Protein AF-A0A0G4KMQ2-F1 (afdb_monomer_lite)

Secondary structure (DSSP, 8-state):
-HHHHHTT-SS---GGG--TTS--TT-TTSTT-TT-TTS--SEEEESSHHHHHHHHHHHHHHT-TT--EEEEEEE---SSHHHHHHHHHHHHHHHHHHHHHHHHHHHHH-HHHHTT--TTTTHHHHTTHHHHHHHHHHH-TTS-EEEEEEE-

Sequence (152 aa):
MVDRNRNVKWGPERWQDWQVGMPRLDKPDDRGSQGVEGGIVDIVITCEERCWDAVIDDLMARGAPMNRPVHVINVDIKDNHEEASVGGRAILDLANTLNAAATEARQAAGAANFDSGSAGARASFDEQVPDILAAWQDRWPHLPALWTLAWF

Organism: Verticillium longisporum (NCBI:txid100787)

InterPro domains:
  IPR006811 RNA polymerase II subunit A [PF04722] (1-152)
  IPR006811 RNA polymerase II subunit A [PTHR20383] (1-149)

Radius of gyration: 15.89 Å; chains: 1; bounding box: 35×31×41 Å

Foldseek 3Di:
DVVVVVQQDPDDDDPLPQDQQCQPPPTCNHHPSPPRRRSHDAEAEAAAVVVLVVNQVSLVVVVQPLQAKHKYKYWHFDPDDVSCVVVVVLVVVLVVLLVVLQVVQCVVLPVCQLVVSDPCSCVSSVVCSVVSVVVSCVVVVVTDMDMDMTHD

pLDDT: mean 92.72, std 6.04, range [67.56, 98.69]

Structure (mmCIF, N/CA/C/O backbone):
data_AF-A0A0G4KMQ2-F1
#
_entry.id   AF-A0A0G4KMQ2-F1
#
loop_
_atom_site.group_PDB
_atom_site.id
_atom_site.type_symbol
_atom_site.label_atom_id
_atom_site.label_alt_id
_atom_site.label_comp_id
_atom_site.label_asym_id
_atom_site.label_entity_id
_atom_site.label_seq_id
_atom_site.pdbx_PDB_ins_code
_atom_site.Cartn_x
_atom_site.Cartn_y
_atom_site.Cartn_z
_atom_site.occupancy
_atom_site.B_iso_or_equiv
_atom_site.auth_seq_id
_atom_site.auth_comp_id
_atom_site.auth_asym_id
_atom_site.auth_atom_id
_atom_site.pdbx_PDB_model_num
ATOM 1 N N . MET A 1 1 ? 10.213 9.998 -18.844 1.00 85.88 1 MET A N 1
ATOM 2 C CA . MET A 1 1 ? 10.162 9.414 -17.481 1.00 85.88 1 MET A CA 1
ATOM 3 C C . MET A 1 1 ? 10.724 10.369 -16.423 1.00 85.88 1 MET A C 1
ATOM 5 O O . MET A 1 1 ? 9.974 10.753 -15.538 1.00 85.88 1 MET A O 1
ATOM 9 N N . VAL A 1 2 ? 11.990 10.799 -16.523 1.00 90.19 2 VAL A N 1
ATOM 10 C CA . VAL A 1 2 ? 12.648 11.664 -15.514 1.00 90.19 2 VAL A CA 1
ATOM 11 C C . VAL A 1 2 ? 11.930 13.006 -15.304 1.00 90.19 2 VAL A C 1
ATOM 13 O O . VAL A 1 2 ? 11.669 13.382 -14.166 1.00 90.19 2 VAL A O 1
ATOM 16 N N . ASP A 1 3 ? 11.523 13.678 -16.386 1.00 94.31 3 ASP A N 1
ATOM 17 C CA . ASP A 1 3 ? 10.794 14.956 -16.311 1.00 94.31 3 ASP A CA 1
ATOM 18 C C . ASP A 1 3 ? 9.432 14.842 -15.598 1.00 94.31 3 ASP A C 1
ATOM 20 O O . ASP A 1 3 ? 9.027 15.721 -14.846 1.00 94.31 3 ASP A O 1
ATOM 24 N N . ARG A 1 4 ? 8.749 13.702 -15.751 1.00 93.12 4 ARG A N 1
ATOM 25 C CA . ARG A 1 4 ? 7.535 13.408 -14.981 1.00 93.12 4 ARG A CA 1
ATOM 26 C C . ARG A 1 4 ? 7.870 13.256 -13.495 1.00 93.12 4 ARG A C 1
ATOM 28 O O . ARG A 1 4 ? 7.177 13.828 -12.665 1.00 93.12 4 ARG A O 1
ATOM 35 N N . ASN A 1 5 ? 8.913 12.490 -13.162 1.00 93.31 5 ASN A N 1
ATOM 36 C CA . ASN A 1 5 ? 9.262 12.168 -11.774 1.00 93.31 5 ASN A CA 1
ATOM 37 C C . ASN A 1 5 ? 9.647 13.412 -10.961 1.00 93.31 5 ASN A C 1
ATOM 39 O O . ASN A 1 5 ? 9.216 13.523 -9.817 1.00 93.31 5 ASN A O 1
ATOM 43 N N . ARG A 1 6 ? 10.374 14.371 -11.556 1.00 92.25 6 ARG A N 1
ATOM 44 C CA . ARG A 1 6 ? 10.733 15.630 -10.871 1.00 92.25 6 ARG A CA 1
ATOM 45 C C . ARG A 1 6 ? 9.524 16.487 -10.472 1.00 92.25 6 ARG A C 1
ATOM 47 O O . ARG A 1 6 ? 9.646 17.321 -9.590 1.00 92.25 6 ARG A O 1
ATOM 54 N N . ASN A 1 7 ? 8.371 16.285 -11.116 1.00 93.06 7 ASN A N 1
ATOM 55 C CA . ASN A 1 7 ? 7.119 16.973 -10.781 1.00 93.06 7 ASN A CA 1
ATOM 56 C C . ASN A 1 7 ? 6.282 16.198 -9.739 1.00 93.06 7 ASN A C 1
ATOM 58 O O . ASN A 1 7 ? 5.171 16.614 -9.406 1.00 93.06 7 ASN A O 1
ATOM 62 N N . VAL A 1 8 ? 6.769 15.037 -9.284 1.00 92.44 8 VAL A N 1
ATOM 63 C CA . VAL A 1 8 ? 6.127 14.192 -8.266 1.00 92.44 8 VAL A CA 1
ATOM 64 C C . VAL A 1 8 ? 6.841 14.338 -6.931 1.00 92.44 8 VAL A C 1
ATOM 66 O O . VAL A 1 8 ? 6.170 14.549 -5.927 1.00 92.44 8 VAL A O 1
ATOM 69 N N . LYS A 1 9 ? 8.172 14.211 -6.918 1.00 92.06 9 LYS A N 1
ATOM 70 C CA . LYS A 1 9 ? 8.980 14.337 -5.704 1.00 92.06 9 LYS A CA 1
ATOM 71 C C . LYS A 1 9 ? 10.416 14.765 -5.993 1.00 92.06 9 LYS A C 1
ATOM 73 O O . LYS A 1 9 ? 10.883 14.605 -7.123 1.00 92.06 9 LYS A O 1
ATOM 78 N N . TRP A 1 10 ? 11.119 15.244 -4.966 1.00 90.25 10 TRP A N 1
ATOM 79 C CA . TRP A 1 10 ? 12.512 15.699 -5.056 1.00 90.25 10 TRP A CA 1
ATOM 80 C C . TRP A 1 10 ? 13.466 14.655 -5.659 1.00 90.25 10 TRP A C 1
ATOM 82 O O . TRP A 1 10 ? 14.296 14.984 -6.508 1.00 90.25 10 TRP A O 1
ATOM 92 N N . GLY A 1 11 ? 13.352 13.390 -5.248 1.00 91.62 11 GLY A N 1
ATOM 93 C CA . GLY A 1 11 ? 14.236 12.329 -5.722 1.00 91.62 11 GLY A CA 1
ATOM 94 C C . GLY A 1 11 ? 13.762 10.924 -5.352 1.00 91.62 11 GLY A C 1
ATOM 95 O O . GLY A 1 11 ? 12.809 10.771 -4.587 1.00 91.62 11 GLY A O 1
ATOM 96 N N . PRO A 1 12 ? 14.384 9.877 -5.923 1.00 92.31 12 PRO A N 1
ATOM 97 C CA . PRO A 1 12 ? 14.143 8.506 -5.496 1.00 92.31 12 PRO A CA 1
ATOM 98 C C . PRO A 1 12 ? 14.584 8.319 -4.040 1.00 92.31 12 PRO A C 1
ATOM 100 O O . PRO A 1 12 ? 15.554 8.923 -3.592 1.00 92.31 12 PRO A O 1
ATOM 103 N N . GLU A 1 13 ? 13.875 7.457 -3.321 1.00 91.06 13 GLU A N 1
ATOM 104 C CA . GLU A 1 13 ? 14.157 7.119 -1.926 1.00 91.06 13 GLU A CA 1
ATOM 105 C C . GLU A 1 13 ? 14.184 5.607 -1.820 1.00 91.06 13 GLU A C 1
ATOM 107 O O . GLU A 1 13 ? 13.433 4.916 -2.516 1.00 91.06 13 GLU A O 1
ATOM 112 N N . ARG A 1 14 ? 15.061 5.104 -0.962 1.00 94.19 14 ARG A N 1
ATOM 113 C CA . ARG A 1 14 ? 15.230 3.680 -0.743 1.00 94.19 14 ARG A CA 1
ATOM 114 C C . ARG A 1 14 ? 14.432 3.258 0.484 1.00 94.19 14 ARG A C 1
ATOM 116 O O . ARG A 1 14 ? 14.549 3.878 1.534 1.00 94.19 14 ARG A O 1
ATOM 123 N N . TRP A 1 15 ? 13.673 2.173 0.351 1.00 94.00 15 TRP A N 1
ATOM 124 C CA . TRP A 1 15 ? 12.869 1.600 1.434 1.00 94.00 15 TRP A CA 1
ATOM 125 C C . TRP A 1 15 ? 13.683 1.351 2.713 1.00 94.00 15 TRP A C 1
ATOM 127 O O . TRP A 1 15 ? 13.299 1.798 3.789 1.00 94.00 15 TRP A O 1
ATOM 137 N N . GLN A 1 16 ? 14.846 0.706 2.588 1.00 94.31 16 GLN A N 1
ATOM 138 C CA . GLN A 1 16 ? 15.679 0.333 3.737 1.00 94.31 16 GLN A CA 1
ATOM 139 C C . GLN A 1 16 ? 16.221 1.542 4.517 1.00 94.31 16 GLN A C 1
ATOM 141 O O . GLN A 1 16 ? 16.525 1.421 5.699 1.00 94.31 16 GLN A O 1
ATOM 146 N N . ASP A 1 17 ? 16.312 2.711 3.880 1.00 92.88 17 ASP A N 1
ATOM 147 C CA . ASP A 1 17 ? 16.830 3.923 4.519 1.00 92.88 17 ASP A CA 1
ATOM 148 C C . ASP A 1 17 ? 15.725 4.675 5.289 1.00 92.88 17 ASP A C 1
ATOM 150 O O . ASP A 1 17 ? 16.020 5.542 6.116 1.00 92.88 17 ASP A O 1
ATOM 154 N N . TRP A 1 18 ? 14.448 4.341 5.058 1.00 90.12 18 TRP A N 1
ATOM 155 C CA . TRP A 1 18 ? 13.338 4.913 5.812 1.00 90.12 18 TRP A CA 1
ATOM 156 C C . TRP A 1 18 ? 13.301 4.346 7.232 1.00 90.12 18 TRP A C 1
ATOM 158 O O . TRP A 1 18 ? 13.278 3.132 7.452 1.00 90.12 18 TRP A O 1
ATOM 168 N N . GLN A 1 19 ? 13.270 5.241 8.216 1.00 89.19 19 GLN A N 1
ATOM 169 C CA . GLN A 1 19 ? 13.070 4.887 9.614 1.00 89.19 19 GLN A CA 1
ATOM 170 C C . GLN A 1 19 ? 11.575 4.891 9.918 1.00 89.19 19 GLN A C 1
ATOM 172 O O . GLN A 1 19 ? 10.944 5.944 9.983 1.00 89.19 19 GLN A O 1
ATOM 177 N N . VAL A 1 20 ? 11.014 3.702 10.110 1.00 89.00 20 VAL A N 1
ATOM 178 C CA . VAL A 1 20 ? 9.627 3.526 10.544 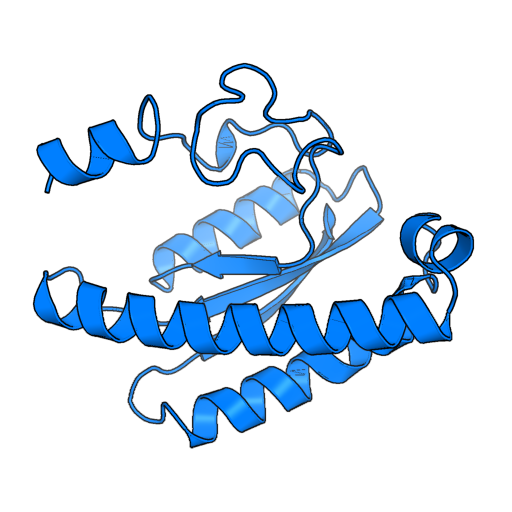1.00 89.00 20 VAL A CA 1
ATOM 179 C C . VAL A 1 20 ? 9.403 4.300 11.848 1.00 89.00 20 VAL A C 1
ATOM 181 O O . VAL A 1 20 ? 10.232 4.258 12.757 1.00 89.00 20 VAL A O 1
ATOM 184 N N . GLY A 1 21 ? 8.306 5.047 11.918 1.00 87.19 21 GLY A N 1
ATOM 185 C CA . GLY A 1 21 ? 7.991 5.987 12.994 1.00 87.19 21 GLY A CA 1
ATOM 186 C C . GLY A 1 21 ? 8.512 7.398 12.803 1.00 87.19 21 GLY A C 1
ATOM 187 O O . GLY A 1 21 ? 8.038 8.311 13.475 1.00 87.19 21 GLY A O 1
ATOM 188 N N . MET A 1 22 ? 9.475 7.596 11.903 1.00 87.81 22 MET A N 1
ATOM 189 C CA . MET A 1 22 ? 9.972 8.926 11.585 1.00 87.81 22 MET A CA 1
ATOM 190 C C . MET A 1 22 ? 9.191 9.484 10.400 1.00 87.81 22 MET A C 1
ATOM 192 O O . MET A 1 22 ? 9.146 8.865 9.327 1.00 87.81 22 MET A O 1
ATOM 196 N N . PRO A 1 23 ? 8.543 10.644 10.577 1.00 83.94 23 PRO A N 1
ATOM 197 C CA . PRO A 1 23 ? 7.729 11.200 9.526 1.00 83.94 23 PRO A CA 1
ATOM 198 C C . PRO A 1 23 ? 8.573 11.756 8.392 1.00 83.94 23 PRO A C 1
ATOM 200 O O . PRO A 1 23 ? 9.692 12.239 8.568 1.00 83.94 23 PRO A O 1
ATOM 203 N N . ARG A 1 24 ? 8.002 11.692 7.195 1.00 75.50 24 ARG A N 1
ATOM 204 C CA . ARG A 1 24 ? 8.678 12.040 5.946 1.00 75.50 24 ARG A CA 1
ATOM 205 C C . ARG A 1 24 ? 8.569 13.552 5.676 1.00 75.50 24 ARG A C 1
ATOM 207 O O . ARG A 1 24 ? 8.042 13.971 4.652 1.00 75.50 24 ARG A O 1
ATOM 214 N N . LEU A 1 25 ? 8.998 14.373 6.646 1.00 67.56 25 LEU A N 1
ATOM 215 C CA . LEU A 1 25 ? 8.707 15.822 6.713 1.00 67.56 25 LEU A CA 1
ATOM 216 C C . LEU A 1 25 ? 9.684 16.723 5.947 1.00 67.56 25 LEU A C 1
ATOM 218 O O . LEU A 1 25 ? 9.421 17.914 5.798 1.00 67.56 25 LEU A O 1
ATOM 222 N N . ASP A 1 26 ? 10.791 16.188 5.433 1.00 74.25 26 ASP A N 1
ATOM 223 C CA . ASP A 1 26 ? 11.848 17.012 4.825 1.00 74.25 26 ASP A CA 1
ATOM 224 C C . ASP A 1 26 ? 11.443 17.659 3.486 1.00 74.25 26 ASP A C 1
ATOM 226 O O . ASP A 1 26 ? 12.140 18.552 2.987 1.00 74.25 26 ASP A O 1
ATOM 230 N N . LYS A 1 27 ? 10.333 17.204 2.884 1.00 83.06 27 LYS A N 1
ATOM 231 C CA . LYS A 1 27 ? 9.812 17.641 1.577 1.00 83.06 27 LYS A CA 1
ATOM 232 C C . LYS A 1 27 ? 8.273 17.703 1.581 1.00 83.06 27 LYS A C 1
ATOM 234 O O . LYS A 1 27 ? 7.627 16.845 0.985 1.00 83.06 27 LYS A O 1
ATOM 239 N N . PRO A 1 28 ? 7.658 18.710 2.230 1.00 81.56 28 PRO A N 1
ATOM 240 C CA . PRO A 1 28 ? 6.199 18.789 2.346 1.00 81.56 28 PRO A CA 1
ATOM 241 C C . PRO A 1 28 ? 5.481 18.913 0.991 1.00 81.56 28 PRO A C 1
ATOM 243 O O . PRO A 1 28 ? 4.341 18.471 0.872 1.00 81.56 28 PRO A O 1
ATOM 246 N N . ASP A 1 29 ? 6.158 19.446 -0.033 1.00 87.44 29 ASP A N 1
ATOM 247 C CA . ASP A 1 29 ? 5.616 19.614 -1.389 1.00 87.44 29 ASP A CA 1
ATOM 248 C C . ASP A 1 29 ? 5.625 18.321 -2.233 1.00 87.44 29 ASP A C 1
ATOM 250 O O . ASP A 1 29 ? 5.046 18.293 -3.324 1.00 87.44 29 ASP A O 1
ATOM 254 N N . ASP A 1 30 ? 6.273 17.246 -1.765 1.00 89.38 30 ASP A N 1
ATOM 255 C CA . ASP A 1 30 ? 6.299 15.972 -2.484 1.00 89.38 30 ASP A CA 1
ATOM 256 C C . ASP A 1 30 ? 4.906 15.324 -2.486 1.00 89.38 30 ASP A C 1
ATOM 258 O O . ASP A 1 30 ? 4.219 15.229 -1.465 1.00 89.38 30 ASP A O 1
ATOM 262 N N . ARG A 1 31 ? 4.487 14.790 -3.640 1.00 85.50 31 ARG A N 1
ATOM 263 C CA . ARG A 1 31 ? 3.238 14.028 -3.736 1.00 85.50 31 ARG A CA 1
ATOM 264 C C . ARG A 1 31 ? 3.367 12.755 -2.895 1.00 85.50 31 ARG A C 1
ATOM 266 O O . ARG A 1 31 ? 4.183 11.886 -3.202 1.00 85.50 31 ARG A O 1
ATOM 273 N N . GLY A 1 32 ? 2.544 12.658 -1.852 1.00 81.69 32 GLY A N 1
ATOM 274 C CA . GLY A 1 32 ? 2.568 11.568 -0.872 1.00 81.69 32 GLY A CA 1
ATOM 275 C C . GLY A 1 32 ? 3.171 11.941 0.488 1.00 81.69 32 GLY A C 1
ATOM 27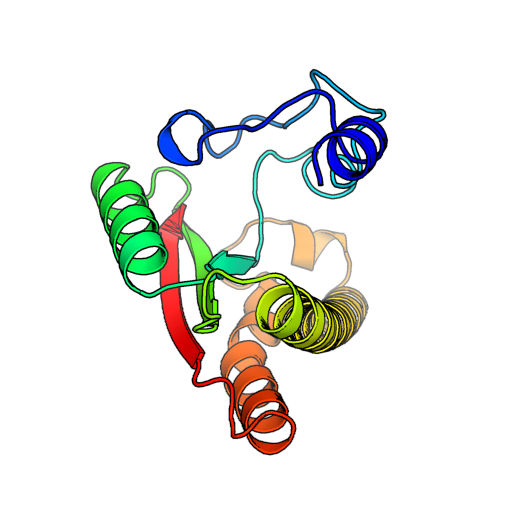6 O O . GLY A 1 32 ? 3.481 11.036 1.254 1.00 81.69 32 GLY A O 1
ATOM 277 N N . SER A 1 33 ? 3.366 13.235 0.777 1.00 83.94 33 SER A N 1
ATOM 278 C CA . SER A 1 33 ? 3.697 13.742 2.120 1.00 83.94 33 SER A CA 1
ATOM 279 C C . SER A 1 33 ? 2.501 13.711 3.084 1.00 83.94 33 SER A C 1
ATOM 281 O O . SER A 1 33 ? 2.670 13.476 4.278 1.00 83.94 33 SER A O 1
ATOM 283 N N . GLN A 1 34 ? 1.288 13.915 2.564 1.00 85.44 34 GLN A N 1
ATOM 284 C CA . GLN A 1 34 ? 0.057 13.866 3.348 1.00 85.44 34 GLN A CA 1
ATOM 285 C C . GLN A 1 34 ? -0.261 12.429 3.782 1.00 85.44 34 GLN A C 1
ATOM 287 O O . GLN A 1 34 ? -0.256 11.516 2.955 1.00 85.44 34 GLN A O 1
ATOM 292 N N . GLY A 1 35 ? -0.593 12.243 5.059 1.00 82.62 35 GLY A N 1
ATOM 293 C CA . GLY A 1 35 ? -0.947 10.947 5.646 1.00 82.62 35 GLY A CA 1
ATOM 294 C C . GLY A 1 35 ? 0.244 10.130 6.159 1.00 82.62 35 GLY A C 1
ATOM 295 O O . GLY A 1 35 ? 0.036 9.058 6.720 1.00 82.62 35 GLY A O 1
ATOM 296 N N . VAL A 1 36 ? 1.481 10.617 5.995 1.00 85.81 36 VAL A N 1
ATOM 297 C CA . VAL A 1 36 ? 2.711 9.977 6.510 1.00 85.81 36 VAL A CA 1
ATOM 298 C C . VAL A 1 36 ? 3.405 10.808 7.596 1.00 85.81 36 VAL A C 1
ATOM 300 O O . VAL A 1 36 ? 4.569 10.576 7.935 1.00 85.81 36 VAL A O 1
ATOM 303 N N . GLU A 1 37 ? 2.692 11.766 8.190 1.00 86.44 37 GLU A N 1
ATOM 304 C CA . GLU A 1 37 ? 3.171 12.642 9.267 1.00 86.44 37 GLU A CA 1
ATOM 305 C C . GLU A 1 37 ? 3.398 11.894 10.588 1.00 86.44 37 GLU A C 1
ATOM 307 O O . GLU A 1 37 ? 4.047 12.422 11.488 1.00 86.44 37 GLU A O 1
ATOM 312 N N . GLY A 1 38 ? 2.880 10.668 10.707 1.00 84.38 38 GLY A N 1
ATOM 313 C CA . GLY A 1 38 ? 3.172 9.748 11.810 1.00 84.38 38 GLY A CA 1
ATOM 314 C C . GLY A 1 38 ? 4.352 8.808 11.544 1.00 84.38 38 GLY A C 1
ATOM 315 O O . GLY A 1 38 ? 4.675 7.994 12.403 1.00 84.38 38 GLY A O 1
ATOM 316 N N . GLY A 1 39 ? 4.967 8.864 10.355 1.00 87.69 39 GLY A N 1
ATOM 317 C CA . GLY A 1 39 ? 6.058 7.959 9.981 1.00 87.69 39 GLY A CA 1
ATOM 318 C C . GLY A 1 39 ? 5.641 6.492 9.879 1.00 87.69 39 GLY A C 1
ATOM 319 O O . GLY A 1 39 ? 6.483 5.605 9.947 1.00 87.69 39 GLY A O 1
ATOM 320 N N . ILE A 1 40 ? 4.351 6.224 9.721 1.00 88.75 40 ILE A N 1
ATOM 321 C CA . ILE A 1 40 ? 3.780 4.885 9.597 1.00 88.75 40 ILE A CA 1
ATOM 322 C C . ILE A 1 40 ? 2.824 4.861 8.411 1.00 88.75 40 ILE A C 1
ATOM 324 O O . ILE A 1 40 ? 2.259 5.888 8.039 1.00 88.75 40 ILE A O 1
ATOM 328 N N . VAL A 1 41 ? 2.652 3.682 7.824 1.00 92.38 41 VAL A N 1
ATOM 329 C CA . VAL A 1 41 ? 1.670 3.429 6.766 1.00 92.38 41 VAL A CA 1
ATOM 330 C C . VAL A 1 41 ? 0.835 2.212 7.129 1.00 92.38 41 VAL A C 1
ATOM 332 O O . VAL A 1 41 ? 1.205 1.420 7.992 1.00 92.38 41 VAL A O 1
ATOM 335 N N . ASP A 1 42 ? -0.298 2.057 6.464 1.00 92.88 42 ASP A N 1
ATOM 336 C CA . ASP A 1 42 ? -1.192 0.926 6.704 1.00 92.88 42 ASP A CA 1
ATOM 337 C C . ASP A 1 42 ? -0.992 -0.188 5.672 1.00 92.88 42 ASP A C 1
ATOM 339 O O . ASP A 1 42 ? -1.176 -1.365 5.985 1.00 92.88 42 ASP A O 1
ATOM 343 N N . ILE A 1 43 ? -0.573 0.195 4.463 1.00 96.56 43 ILE A N 1
ATOM 344 C CA . ILE A 1 43 ? -0.402 -0.670 3.299 1.00 96.56 43 ILE A CA 1
ATOM 345 C C . ILE A 1 43 ? 0.937 -0.342 2.627 1.00 96.56 43 ILE A C 1
ATOM 347 O O . ILE A 1 43 ? 1.255 0.827 2.399 1.00 96.56 43 ILE A O 1
ATOM 351 N N . VAL A 1 44 ? 1.692 -1.372 2.255 1.00 97.62 44 VAL A N 1
ATOM 352 C CA . VAL A 1 44 ? 2.869 -1.297 1.382 1.00 97.62 44 VAL A CA 1
ATOM 353 C C . VAL A 1 44 ? 2.554 -2.068 0.109 1.00 97.62 44 VAL A C 1
ATOM 355 O O . VAL A 1 44 ? 2.130 -3.219 0.177 1.00 97.62 44 VAL A O 1
ATOM 358 N N . ILE A 1 45 ? 2.757 -1.438 -1.048 1.00 98.38 45 ILE A N 1
ATOM 359 C CA . ILE A 1 45 ? 2.538 -2.072 -2.351 1.00 98.38 45 ILE A CA 1
ATOM 360 C C . ILE A 1 45 ? 3.874 -2.202 -3.080 1.00 98.38 45 ILE A C 1
ATOM 362 O O . ILE A 1 45 ? 4.569 -1.204 -3.281 1.00 98.38 45 ILE A O 1
ATOM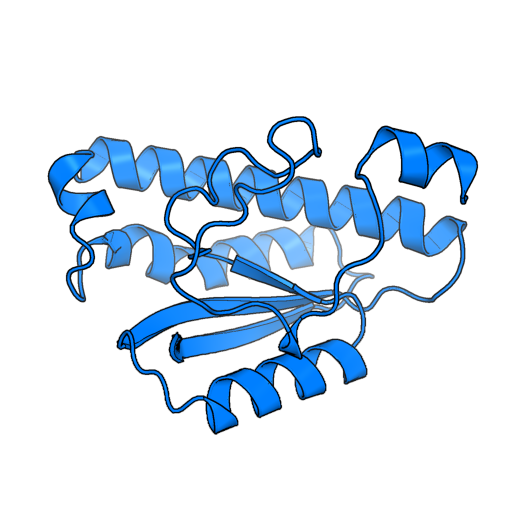 366 N N . THR A 1 46 ? 4.221 -3.420 -3.487 1.00 98.50 46 THR A N 1
ATOM 367 C CA . THR A 1 46 ? 5.395 -3.729 -4.313 1.00 98.50 46 THR A CA 1
ATOM 368 C C . THR A 1 46 ? 4.970 -4.096 -5.732 1.00 98.50 46 THR A C 1
ATOM 370 O O . THR A 1 46 ? 3.845 -4.541 -5.951 1.00 98.50 46 THR A O 1
ATOM 373 N N . CYS A 1 47 ? 5.858 -3.878 -6.705 1.00 97.44 47 CYS A N 1
ATOM 374 C CA . CYS A 1 47 ? 5.549 -4.060 -8.130 1.00 97.44 47 CYS A CA 1
ATOM 375 C C . CYS A 1 47 ? 6.192 -5.310 -8.761 1.00 97.44 47 CYS A C 1
ATOM 377 O O . CYS A 1 47 ? 6.045 -5.526 -9.957 1.00 97.44 47 CYS A O 1
ATOM 379 N N . GLU A 1 48 ? 6.952 -6.086 -7.988 1.00 96.31 48 GLU A N 1
ATOM 380 C CA . GLU A 1 48 ? 7.572 -7.350 -8.398 1.00 96.31 48 GLU A CA 1
ATOM 381 C C . GLU A 1 48 ? 7.941 -8.163 -7.146 1.00 96.31 48 GLU A C 1
ATOM 383 O O . GLU A 1 48 ? 8.238 -7.596 -6.087 1.00 96.31 48 GLU A O 1
ATOM 388 N N . GLU A 1 49 ? 7.982 -9.489 -7.273 1.00 96.75 49 GLU A N 1
ATOM 389 C CA . GLU A 1 49 ? 8.220 -10.407 -6.147 1.00 96.75 49 GLU A CA 1
ATOM 390 C C . GLU A 1 49 ? 9.577 -10.173 -5.466 1.00 96.75 49 GLU A C 1
ATOM 392 O O . GLU A 1 49 ? 9.675 -10.179 -4.245 1.00 96.75 49 GLU A O 1
ATOM 397 N N . ARG A 1 50 ? 10.615 -9.803 -6.224 1.00 97.06 50 ARG A N 1
ATOM 398 C CA . ARG A 1 50 ? 11.922 -9.461 -5.644 1.00 97.06 50 ARG A CA 1
ATOM 399 C C . ARG A 1 50 ? 11.866 -8.233 -4.725 1.00 97.06 50 ARG A C 1
ATOM 401 O O . ARG A 1 50 ? 12.593 -8.165 -3.733 1.00 97.06 50 ARG A O 1
ATOM 408 N N . CYS A 1 51 ? 11.054 -7.232 -5.069 1.00 97.56 51 CYS A N 1
ATOM 409 C CA . CYS A 1 51 ? 10.833 -6.074 -4.205 1.00 97.56 51 CYS A CA 1
ATOM 410 C C . CYS A 1 51 ? 10.023 -6.469 -2.966 1.00 97.56 51 CYS A C 1
ATOM 412 O O . CYS A 1 51 ? 10.303 -5.958 -1.884 1.00 97.56 51 CYS A O 1
ATOM 414 N N . TRP A 1 52 ? 9.054 -7.375 -3.125 1.00 98.31 52 TRP A N 1
ATOM 415 C CA . TRP A 1 52 ? 8.287 -7.948 -2.021 1.00 98.31 52 TRP A CA 1
ATOM 416 C C . TRP A 1 52 ? 9.201 -8.662 -1.021 1.00 98.31 52 TRP A C 1
ATOM 418 O O . TRP A 1 52 ? 9.228 -8.259 0.140 1.00 98.31 52 TRP A O 1
ATOM 428 N N . ASP A 1 53 ? 10.039 -9.596 -1.478 1.00 98.19 53 ASP A N 1
ATOM 429 C CA . ASP A 1 53 ? 11.024 -10.295 -0.641 1.00 98.19 53 ASP A CA 1
ATOM 430 C C . ASP A 1 53 ? 11.910 -9.302 0.124 1.00 98.19 53 ASP A C 1
ATOM 432 O O . ASP A 1 53 ? 12.044 -9.376 1.342 1.00 98.19 53 ASP A O 1
ATOM 436 N N . ALA A 1 54 ? 12.452 -8.297 -0.575 1.00 98.25 54 ALA A N 1
ATOM 437 C CA . ALA A 1 54 ? 13.325 -7.295 0.033 1.00 98.25 54 ALA A CA 1
ATOM 438 C C . ALA A 1 54 ? 12.625 -6.422 1.091 1.00 98.25 54 ALA A C 1
ATOM 440 O O . ALA A 1 54 ? 13.289 -5.931 2.005 1.00 98.25 54 ALA A O 1
ATOM 441 N N . VAL A 1 55 ? 11.316 -6.188 0.957 1.00 98.25 55 VAL A N 1
ATOM 442 C CA . VAL A 1 55 ? 10.509 -5.486 1.966 1.00 98.25 55 VAL A CA 1
ATOM 443 C C . VAL A 1 55 ? 10.254 -6.395 3.163 1.00 98.25 55 VAL A C 1
ATOM 445 O O . VAL A 1 55 ? 10.431 -5.955 4.297 1.00 98.25 55 VAL A O 1
ATOM 448 N N . ILE A 1 56 ? 9.865 -7.651 2.931 1.00 98.00 56 ILE A N 1
ATOM 449 C CA . ILE A 1 56 ? 9.575 -8.611 4.001 1.00 98.00 56 ILE A CA 1
ATOM 450 C C . ILE A 1 56 ? 10.826 -8.908 4.828 1.00 98.00 56 ILE A C 1
ATOM 452 O O . ILE A 1 56 ? 10.774 -8.802 6.053 1.00 98.00 56 ILE A O 1
ATOM 456 N N . ASP A 1 57 ? 11.957 -9.186 4.180 1.00 97.94 57 ASP A N 1
ATOM 457 C CA . ASP A 1 57 ? 13.234 -9.435 4.851 1.00 97.94 57 ASP A CA 1
ATOM 458 C C . ASP A 1 57 ? 13.660 -8.244 5.717 1.00 97.94 57 ASP A C 1
ATOM 460 O O . ASP A 1 57 ? 14.098 -8.415 6.856 1.00 97.94 57 ASP A O 1
ATOM 464 N N . ASP A 1 58 ? 13.504 -7.023 5.201 1.00 97.81 58 ASP A N 1
ATOM 465 C CA . ASP A 1 58 ? 13.838 -5.799 5.926 1.00 97.81 58 ASP A CA 1
ATOM 466 C C . ASP A 1 58 ? 12.912 -5.579 7.135 1.00 97.81 58 ASP A C 1
ATOM 468 O O . ASP A 1 58 ? 13.390 -5.273 8.227 1.00 97.81 58 ASP A O 1
ATOM 472 N N . LEU A 1 59 ? 11.601 -5.801 6.990 1.00 96.94 59 LEU A N 1
ATOM 473 C CA . LEU A 1 59 ? 10.649 -5.734 8.106 1.00 96.94 59 LEU A CA 1
ATOM 474 C C . LEU A 1 59 ? 10.951 -6.787 9.180 1.00 96.94 59 LEU A C 1
ATOM 476 O O . LEU A 1 59 ? 10.964 -6.471 10.372 1.00 96.94 59 LEU A O 1
ATOM 480 N N . MET A 1 60 ? 11.263 -8.020 8.774 1.00 96.00 60 MET A N 1
ATOM 481 C CA . MET A 1 60 ? 11.666 -9.087 9.692 1.00 96.00 60 MET A CA 1
ATOM 482 C C . MET A 1 60 ? 12.968 -8.742 10.424 1.00 96.00 60 MET A C 1
ATOM 484 O O . MET A 1 60 ? 13.056 -8.925 11.638 1.00 96.00 60 MET A O 1
ATOM 488 N N . ALA A 1 61 ? 13.962 -8.199 9.716 1.00 96.81 61 ALA A N 1
ATOM 489 C CA . ALA A 1 61 ? 15.244 -7.803 10.295 1.00 96.81 61 ALA A CA 1
ATOM 490 C C . ALA A 1 61 ? 15.122 -6.637 11.293 1.00 96.81 61 ALA A C 1
ATOM 492 O O . ALA A 1 61 ? 15.912 -6.557 12.236 1.00 96.81 61 ALA A O 1
ATOM 493 N N . ARG A 1 62 ? 14.129 -5.753 11.122 1.00 95.12 62 ARG A N 1
ATOM 494 C CA . ARG A 1 62 ? 13.837 -4.655 12.063 1.00 95.12 62 ARG A CA 1
ATOM 495 C C . ARG A 1 62 ? 13.268 -5.141 13.397 1.00 95.12 62 ARG A C 1
ATOM 497 O O . ARG A 1 62 ? 13.411 -4.432 14.389 1.00 95.12 62 ARG A O 1
ATOM 504 N N . GLY A 1 63 ? 12.656 -6.326 13.443 1.00 93.94 63 GLY A N 1
ATOM 505 C CA . GLY A 1 63 ? 12.181 -6.948 14.684 1.00 93.94 63 GLY A CA 1
ATOM 506 C C . GLY A 1 63 ? 10.897 -6.347 15.270 1.00 93.94 63 GLY A C 1
ATOM 507 O O . GLY A 1 63 ? 10.667 -6.498 16.467 1.00 93.94 63 GLY A O 1
ATOM 508 N N . ALA A 1 64 ? 10.080 -5.679 14.447 1.00 91.94 64 ALA A N 1
ATOM 509 C CA . ALA A 1 64 ? 8.774 -5.117 14.818 1.00 91.94 64 ALA A CA 1
ATOM 510 C C . ALA A 1 64 ? 8.764 -4.230 16.091 1.00 91.94 64 ALA A C 1
ATOM 512 O O . ALA A 1 64 ? 7.986 -4.485 17.017 1.00 91.94 64 ALA A O 1
ATOM 513 N N . PRO A 1 65 ? 9.626 -3.197 16.194 1.00 89.56 65 PRO A N 1
ATOM 514 C CA . PRO A 1 65 ? 9.728 -2.348 17.384 1.00 89.56 65 PRO A CA 1
ATOM 515 C C . PRO A 1 65 ? 8.427 -1.630 17.770 1.00 89.56 65 PRO A C 1
ATOM 517 O O . PRO A 1 65 ? 8.270 -1.268 18.938 1.00 89.56 65 PRO A O 1
ATOM 520 N N . MET A 1 66 ? 7.507 -1.399 16.828 1.00 87.31 66 MET A N 1
ATOM 521 C CA . MET A 1 66 ? 6.223 -0.742 17.108 1.00 87.31 66 MET A CA 1
ATOM 522 C C . MET A 1 66 ? 5.098 -1.727 17.404 1.00 87.31 66 MET A C 1
ATOM 524 O O . MET A 1 66 ? 4.060 -1.326 17.933 1.00 87.31 66 MET A O 1
ATOM 528 N N . ASN A 1 67 ? 5.293 -2.998 17.050 1.00 89.44 67 ASN A N 1
ATOM 529 C CA . ASN A 1 67 ? 4.279 -4.040 17.064 1.00 89.44 67 ASN A CA 1
ATOM 530 C C . ASN A 1 67 ? 2.978 -3.592 16.367 1.00 89.44 67 ASN A C 1
ATOM 532 O O . ASN A 1 67 ? 1.873 -3.907 16.818 1.00 89.44 67 ASN A O 1
ATOM 536 N N . ARG A 1 68 ? 3.104 -2.821 15.277 1.00 89.19 68 ARG A N 1
ATOM 537 C CA . ARG A 1 68 ? 1.964 -2.307 14.504 1.00 89.19 68 ARG A CA 1
ATOM 538 C C . ARG A 1 68 ? 1.827 -3.101 13.201 1.00 89.19 68 ARG A C 1
ATOM 540 O O . ARG A 1 68 ? 2.804 -3.175 12.461 1.00 89.19 68 ARG A O 1
ATOM 547 N N . PRO A 1 69 ? 0.641 -3.647 12.881 1.00 92.62 69 PRO A N 1
ATOM 548 C CA . PRO A 1 69 ? 0.446 -4.375 11.634 1.00 92.62 69 PRO A CA 1
ATOM 549 C C . PRO A 1 69 ? 0.561 -3.456 10.410 1.00 92.62 69 PRO A C 1
ATOM 551 O O . PRO A 1 69 ? 0.112 -2.307 10.431 1.00 92.62 69 PRO A O 1
ATOM 554 N N . VAL A 1 70 ? 1.121 -3.999 9.331 1.00 95.19 70 VAL A N 1
ATOM 555 C CA . VAL A 1 70 ? 1.154 -3.403 7.992 1.00 95.19 70 VAL A CA 1
ATOM 556 C C . VAL A 1 70 ? 0.857 -4.483 6.957 1.00 95.19 70 VAL A C 1
ATOM 558 O O . VAL A 1 70 ? 1.439 -5.569 6.989 1.00 95.19 70 VAL A O 1
ATOM 561 N N . HIS A 1 71 ? -0.059 -4.209 6.030 1.00 97.88 71 HIS A N 1
ATOM 562 C CA . HIS A 1 71 ? -0.335 -5.145 4.941 1.00 97.88 71 HIS A CA 1
ATOM 563 C C . HIS A 1 71 ? 0.665 -4.924 3.813 1.00 97.88 71 HIS A C 1
ATOM 565 O O . HIS A 1 71 ? 0.810 -3.802 3.328 1.00 97.88 71 HIS A O 1
ATOM 571 N N . VAL A 1 72 ? 1.324 -5.989 3.366 1.00 98.56 72 VAL A N 1
ATOM 572 C CA . VAL A 1 72 ? 2.258 -5.934 2.239 1.00 98.56 72 VAL A CA 1
ATOM 573 C C . VAL A 1 72 ? 1.638 -6.683 1.070 1.00 98.56 72 VAL A C 1
ATOM 575 O O . VAL A 1 72 ? 1.394 -7.887 1.155 1.00 98.56 72 VAL A O 1
ATOM 578 N N . ILE A 1 73 ? 1.362 -5.954 -0.008 1.00 98.69 73 ILE A N 1
ATOM 579 C CA . ILE A 1 73 ? 0.719 -6.463 -1.219 1.00 98.69 73 ILE A CA 1
ATOM 580 C C . ILE A 1 73 ? 1.715 -6.361 -2.368 1.00 98.69 73 ILE A C 1
ATOM 582 O O . ILE A 1 73 ? 2.185 -5.273 -2.684 1.00 98.69 73 ILE A O 1
ATOM 586 N N . ASN A 1 74 ? 2.011 -7.474 -3.025 1.00 98.50 74 ASN A N 1
ATOM 587 C CA . ASN A 1 74 ? 2.716 -7.444 -4.298 1.00 98.50 74 ASN A CA 1
ATOM 588 C C . ASN A 1 74 ? 1.709 -7.433 -5.440 1.00 98.50 74 ASN A C 1
ATOM 590 O O . ASN A 1 74 ? 0.781 -8.231 -5.412 1.00 98.50 74 ASN A O 1
ATOM 594 N N . VAL A 1 75 ? 1.919 -6.594 -6.448 1.00 98.00 75 VAL A N 1
ATOM 595 C CA . VAL A 1 75 ? 1.227 -6.656 -7.740 1.00 98.00 75 VAL A CA 1
ATOM 596 C C . VAL A 1 75 ? 2.300 -6.823 -8.804 1.00 98.00 75 VAL A C 1
ATOM 598 O O . VAL A 1 75 ? 3.083 -5.902 -9.013 1.00 98.00 75 VAL A O 1
ATOM 601 N N . ASP A 1 76 ? 2.366 -7.984 -9.456 1.00 95.44 76 ASP A N 1
ATOM 602 C CA . ASP A 1 76 ? 3.440 -8.258 -10.417 1.00 95.44 76 ASP A CA 1
ATOM 603 C C . ASP A 1 76 ? 3.247 -7.446 -11.709 1.00 95.44 76 ASP A C 1
ATOM 605 O O . ASP A 1 76 ? 2.300 -7.660 -12.472 1.00 95.44 76 ASP A O 1
ATOM 609 N N . ILE A 1 77 ? 4.128 -6.468 -11.934 1.00 95.88 77 ILE A N 1
ATOM 610 C CA . ILE A 1 77 ? 4.080 -5.538 -13.062 1.00 95.88 77 ILE A CA 1
ATOM 611 C C . ILE A 1 77 ? 5.413 -5.610 -13.799 1.00 95.88 77 ILE A C 1
ATOM 613 O O . ILE A 1 77 ? 6.467 -5.277 -13.261 1.00 95.88 77 ILE A O 1
ATOM 617 N N . LYS A 1 78 ? 5.369 -5.966 -15.084 1.00 93.12 78 LYS A N 1
ATOM 618 C CA . LYS A 1 78 ? 6.577 -6.006 -15.918 1.00 93.12 78 LYS A CA 1
ATOM 619 C C . LYS A 1 78 ? 7.195 -4.614 -16.056 1.00 93.12 78 LYS A C 1
ATOM 621 O O . LYS A 1 78 ? 6.487 -3.630 -16.278 1.00 93.12 78 LYS A O 1
ATOM 626 N N . ASP A 1 79 ? 8.526 -4.559 -16.049 1.00 91.62 79 ASP A N 1
ATOM 627 C CA . ASP A 1 79 ? 9.292 -3.313 -16.168 1.00 91.62 79 ASP A CA 1
ATOM 628 C C . ASP A 1 79 ? 9.316 -2.768 -17.608 1.00 91.62 79 ASP A C 1
ATOM 630 O O . ASP A 1 79 ? 10.305 -2.831 -18.339 1.00 91.62 79 ASP A O 1
ATOM 634 N N . ASN A 1 80 ? 8.168 -2.264 -18.057 1.00 94.19 80 ASN A N 1
ATOM 635 C CA . ASN A 1 80 ? 8.039 -1.476 -19.274 1.00 94.19 80 ASN A CA 1
ATOM 636 C C . ASN A 1 80 ? 6.942 -0.414 -19.119 1.00 94.19 80 ASN A C 1
ATOM 638 O O . ASN A 1 80 ? 6.126 -0.441 -18.200 1.00 94.19 80 ASN A O 1
ATOM 642 N N . HIS A 1 81 ? 6.924 0.562 -20.026 1.00 92.88 81 HIS A N 1
ATOM 643 C CA . HIS A 1 81 ? 6.033 1.717 -19.916 1.00 92.88 81 HIS A CA 1
ATOM 644 C C . HIS A 1 81 ? 4.539 1.383 -19.999 1.00 92.88 81 HIS A C 1
ATOM 646 O O . HIS A 1 81 ? 3.740 2.047 -19.336 1.00 92.88 81 HIS A O 1
ATOM 652 N N . GLU A 1 82 ? 4.166 0.403 -20.820 1.00 95.00 82 GLU A N 1
ATOM 653 C CA . GLU A 1 82 ? 2.768 0.041 -21.060 1.00 95.00 82 GLU A CA 1
ATOM 654 C C . GLU A 1 82 ? 2.195 -0.673 -19.836 1.00 95.00 82 GLU A C 1
ATOM 656 O O . GLU A 1 82 ? 1.201 -0.221 -19.263 1.00 95.00 82 GLU A O 1
ATOM 661 N N . GLU A 1 83 ? 2.899 -1.702 -19.364 1.00 94.88 83 GLU A N 1
ATOM 662 C CA . GLU A 1 83 ? 2.537 -2.480 -18.177 1.00 94.88 83 GLU A CA 1
ATOM 663 C C . GLU A 1 83 ? 2.560 -1.607 -16.917 1.00 94.88 83 GLU A C 1
ATOM 665 O O . GLU A 1 83 ? 1.610 -1.628 -16.138 1.00 94.88 83 GLU A O 1
ATOM 670 N N . ALA A 1 84 ? 3.548 -0.717 -16.763 1.00 94.94 84 ALA A N 1
ATOM 671 C CA . ALA A 1 84 ? 3.583 0.239 -15.654 1.00 94.94 84 ALA A CA 1
ATOM 672 C C . ALA A 1 84 ? 2.385 1.204 -15.658 1.00 94.94 84 ALA A C 1
ATOM 674 O O . ALA A 1 84 ? 1.898 1.605 -14.598 1.00 94.94 84 ALA A O 1
ATOM 675 N N . SER A 1 85 ? 1.890 1.594 -16.838 1.00 95.56 85 SER A N 1
ATOM 676 C CA . SER A 1 85 ? 0.698 2.439 -16.929 1.00 95.56 85 SER A CA 1
ATOM 677 C C . SER A 1 85 ? -0.575 1.682 -16.548 1.00 95.56 85 SER A C 1
ATOM 679 O O . SER A 1 85 ? -1.472 2.291 -15.961 1.00 95.56 85 SER A O 1
ATOM 681 N N . VAL A 1 86 ? -0.695 0.404 -16.910 1.00 96.69 86 VAL A N 1
ATOM 682 C CA . VAL A 1 86 ? -1.855 -0.430 -16.556 1.00 96.69 86 VAL A CA 1
ATOM 683 C C . VAL A 1 86 ? -1.810 -0.787 -15.072 1.00 96.69 86 VAL A C 1
ATOM 685 O O . VAL A 1 86 ? -2.762 -0.491 -14.349 1.00 96.69 86 VAL A O 1
ATOM 688 N N . GLY A 1 87 ? -0.677 -1.301 -14.594 1.00 97.19 87 GLY A N 1
ATOM 689 C CA . GLY A 1 87 ? -0.444 -1.627 -13.191 1.00 97.19 87 GLY A CA 1
ATOM 690 C C . GLY A 1 87 ? -0.638 -0.428 -12.265 1.00 97.19 87 GLY A C 1
ATOM 691 O O . GLY A 1 87 ? -1.306 -0.543 -11.245 1.00 97.19 87 GLY A O 1
ATOM 692 N N . GLY A 1 88 ? -0.182 0.767 -12.657 1.00 96.50 88 GLY A N 1
ATOM 693 C CA . GLY A 1 88 ? -0.420 1.989 -11.881 1.00 96.50 88 GLY A CA 1
ATOM 694 C C . GLY A 1 88 ? -1.904 2.350 -11.721 1.00 96.50 88 GLY A C 1
ATOM 695 O O . GLY A 1 88 ? -2.306 2.834 -10.665 1.00 96.50 88 GLY A O 1
ATOM 696 N N . ARG A 1 89 ? -2.744 2.090 -12.735 1.00 97.62 89 ARG A N 1
ATOM 697 C CA . ARG A 1 89 ? -4.206 2.283 -12.635 1.00 97.62 89 ARG A CA 1
ATOM 698 C C . ARG A 1 89 ? -4.854 1.222 -11.753 1.00 97.62 89 ARG A C 1
ATOM 700 O O . ARG A 1 89 ? -5.751 1.555 -10.985 1.00 97.62 89 ARG A O 1
ATOM 707 N N . ALA A 1 90 ? -4.388 -0.018 -11.845 1.00 98.12 90 ALA A N 1
ATOM 708 C CA . ALA A 1 90 ? -4.874 -1.110 -11.015 1.00 98.12 90 ALA A CA 1
ATOM 709 C C . ALA A 1 90 ? -4.531 -0.886 -9.531 1.00 98.12 90 ALA A C 1
ATOM 711 O O . ALA A 1 90 ? -5.402 -1.009 -8.674 1.00 98.12 90 ALA A O 1
ATOM 712 N N . ILE A 1 91 ? -3.305 -0.444 -9.230 1.00 98.25 91 ILE A N 1
ATOM 713 C CA . ILE A 1 91 ? -2.886 -0.044 -7.878 1.00 98.25 91 ILE A CA 1
ATOM 714 C C . ILE A 1 91 ? -3.730 1.129 -7.365 1.00 98.25 91 ILE A C 1
ATOM 716 O O . ILE A 1 91 ? -4.138 1.125 -6.207 1.00 98.25 91 ILE A O 1
ATOM 720 N N . LEU A 1 92 ? -4.029 2.120 -8.211 1.00 97.81 92 LEU A N 1
ATOM 721 C CA . LEU A 1 92 ? -4.892 3.239 -7.826 1.00 97.81 92 LEU A CA 1
ATOM 722 C C . LEU A 1 92 ? -6.316 2.776 -7.467 1.00 97.81 92 LEU A C 1
ATOM 724 O O . LEU A 1 92 ? -6.879 3.260 -6.488 1.00 97.81 92 LEU A O 1
ATOM 728 N N . ASP A 1 93 ? -6.888 1.839 -8.227 1.00 98.31 93 ASP A N 1
ATOM 729 C CA . ASP A 1 93 ? -8.191 1.227 -7.923 1.00 98.31 93 ASP A CA 1
ATOM 730 C C . ASP A 1 93 ? -8.180 0.512 -6.558 1.00 98.31 93 ASP A C 1
ATOM 732 O O . ASP A 1 93 ? -9.061 0.739 -5.722 1.00 98.31 93 ASP A O 1
ATOM 736 N N . LEU A 1 94 ? -7.137 -0.284 -6.291 1.00 98.50 94 LEU A N 1
ATOM 737 C CA . LEU A 1 94 ? -6.951 -0.953 -5.001 1.00 98.50 94 LEU A CA 1
ATOM 738 C C . LEU A 1 94 ? -6.838 0.058 -3.853 1.00 98.50 94 LEU A C 1
ATOM 740 O O . LEU A 1 94 ? -7.564 -0.044 -2.866 1.00 98.50 94 LEU A O 1
ATOM 744 N N . ALA A 1 95 ? -5.974 1.065 -3.999 1.00 97.69 95 ALA A N 1
ATOM 745 C CA . ALA A 1 95 ? -5.741 2.084 -2.980 1.00 97.69 95 ALA A CA 1
ATOM 746 C C . ALA A 1 95 ? -7.007 2.895 -2.666 1.00 97.69 95 ALA A C 1
ATOM 748 O O . ALA A 1 95 ? -7.291 3.167 -1.502 1.00 97.69 95 ALA A O 1
ATOM 749 N N . ASN A 1 96 ? -7.805 3.243 -3.680 1.00 98.19 96 ASN A N 1
ATOM 750 C CA . ASN A 1 96 ? -9.081 3.929 -3.472 1.00 98.19 96 ASN A CA 1
ATOM 751 C C . ASN A 1 96 ? -10.090 3.048 -2.724 1.00 98.19 96 ASN A C 1
ATOM 753 O O . ASN A 1 96 ? -10.781 3.544 -1.836 1.00 98.19 96 ASN A O 1
ATOM 757 N N . THR A 1 97 ? -10.150 1.751 -3.047 1.00 98.25 97 THR A N 1
ATOM 758 C CA . THR A 1 97 ? -11.045 0.801 -2.366 1.00 98.25 97 THR A CA 1
ATOM 759 C C . THR A 1 97 ? -10.645 0.626 -0.897 1.00 98.25 97 THR A C 1
ATOM 761 O O . THR A 1 97 ? -11.496 0.701 -0.012 1.00 98.25 97 THR A O 1
ATOM 764 N N . LEU A 1 98 ? -9.344 0.477 -0.620 1.00 97.94 98 LEU A N 1
ATOM 765 C CA . LEU A 1 98 ? -8.807 0.389 0.742 1.00 97.94 98 LEU A CA 1
ATOM 766 C C . LEU A 1 98 ? -9.062 1.679 1.537 1.00 97.94 98 LEU A C 1
ATOM 768 O O . LEU A 1 98 ? -9.514 1.616 2.675 1.00 97.94 98 LEU A O 1
ATOM 772 N N . ASN A 1 99 ? -8.844 2.851 0.933 1.00 96.25 99 ASN A N 1
ATOM 773 C CA . ASN A 1 99 ? -9.111 4.137 1.583 1.00 96.25 99 ASN A CA 1
ATOM 774 C C . ASN A 1 99 ? -10.595 4.335 1.913 1.00 96.25 99 ASN A C 1
ATOM 776 O O . ASN A 1 99 ? -10.913 4.894 2.965 1.00 96.25 99 ASN A O 1
ATOM 780 N N . ALA A 1 100 ? -11.503 3.890 1.040 1.00 97.75 100 ALA A N 1
ATOM 781 C CA . ALA A 1 100 ? -12.937 3.936 1.311 1.00 97.75 100 ALA A CA 1
ATOM 782 C C . ALA A 1 100 ? -13.289 3.074 2.534 1.00 97.75 100 ALA A C 1
ATOM 784 O O . ALA A 1 100 ? -13.880 3.588 3.484 1.00 97.75 100 ALA A O 1
ATOM 785 N N . ALA A 1 101 ? -12.822 1.822 2.568 1.00 97.50 101 ALA A N 1
ATOM 786 C CA . ALA A 1 101 ? -13.035 0.920 3.699 1.00 97.50 101 ALA A CA 1
ATOM 787 C C . ALA A 1 101 ? -12.437 1.465 5.009 1.00 97.50 101 ALA A C 1
ATOM 789 O O . ALA A 1 101 ? -13.109 1.494 6.039 1.00 97.50 101 ALA A O 1
ATOM 790 N N . ALA A 1 102 ? -11.208 1.990 4.968 1.00 95.12 102 ALA A N 1
ATOM 791 C CA . ALA A 1 102 ? -10.572 2.615 6.127 1.00 95.12 102 ALA A CA 1
ATOM 792 C C . ALA A 1 102 ? -11.355 3.843 6.620 1.00 95.12 102 ALA A C 1
ATOM 794 O O . ALA A 1 102 ? -11.512 4.044 7.823 1.00 95.12 102 ALA A O 1
ATOM 795 N N . THR A 1 103 ? -11.887 4.655 5.701 1.00 95.25 103 THR A N 1
ATOM 796 C CA . THR A 1 103 ? -12.701 5.831 6.040 1.00 95.25 103 THR A CA 1
ATOM 797 C C . THR A 1 103 ? -13.998 5.425 6.733 1.00 95.25 103 THR A C 1
ATOM 799 O O . THR A 1 103 ? -14.345 6.009 7.760 1.00 95.25 103 THR A O 1
ATOM 802 N N . GLU A 1 104 ? -14.697 4.419 6.211 1.00 96.12 104 GLU A N 1
ATOM 803 C CA . GLU A 1 104 ? -15.925 3.887 6.808 1.00 96.12 104 GLU A CA 1
ATOM 804 C C . GLU A 1 104 ? -15.657 3.282 8.193 1.00 96.12 104 GLU A C 1
ATOM 806 O O . GLU A 1 104 ? -16.333 3.632 9.165 1.00 96.12 104 GLU A O 1
ATOM 811 N N . ALA A 1 105 ? -14.613 2.458 8.319 1.00 94.56 105 ALA A N 1
ATOM 812 C CA . ALA A 1 105 ? -14.193 1.875 9.591 1.00 94.56 105 ALA A CA 1
ATOM 813 C C . ALA A 1 105 ? -13.837 2.956 10.626 1.00 94.56 105 ALA A C 1
ATOM 815 O O . ALA A 1 105 ? -14.273 2.888 11.779 1.00 94.56 105 ALA A O 1
ATOM 816 N N . ARG A 1 106 ? -13.110 4.001 10.209 1.00 94.00 106 ARG A N 1
ATOM 817 C CA . ARG A 1 106 ? -12.737 5.137 11.062 1.00 94.00 106 ARG A CA 1
ATOM 818 C C . ARG A 1 106 ? -13.943 5.964 11.501 1.00 94.00 106 ARG A C 1
ATOM 820 O O . ARG A 1 106 ? -13.977 6.432 12.639 1.00 94.00 106 ARG A O 1
ATOM 827 N N . GLN A 1 107 ? -14.938 6.148 10.634 1.00 94.69 107 GLN A N 1
ATOM 828 C CA . GLN A 1 107 ? -16.189 6.825 10.989 1.00 94.69 107 GLN A CA 1
ATOM 829 C C . GLN A 1 107 ? -17.005 6.010 11.997 1.00 94.69 107 GLN A C 1
ATOM 831 O O 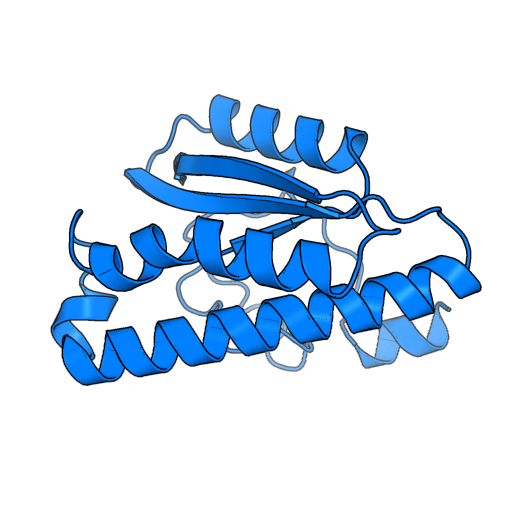. GLN A 1 107 ? -17.511 6.580 12.963 1.00 94.69 107 GLN A O 1
ATOM 836 N N . ALA A 1 108 ? -17.091 4.691 11.810 1.00 93.12 108 ALA A N 1
ATOM 837 C CA . ALA A 1 108 ? -17.833 3.799 12.697 1.00 93.12 108 ALA A CA 1
ATOM 838 C C . ALA A 1 108 ? -17.185 3.662 14.087 1.00 93.12 108 ALA A C 1
ATOM 840 O O . ALA A 1 108 ? -17.881 3.708 15.100 1.00 93.12 108 ALA A O 1
ATOM 841 N N . ALA A 1 109 ? -15.857 3.521 14.148 1.00 90.62 109 ALA A N 1
ATOM 842 C CA . ALA A 1 109 ? -15.113 3.382 15.402 1.00 90.62 109 ALA A CA 1
ATOM 843 C C . ALA A 1 109 ? -14.883 4.721 16.128 1.00 90.62 109 ALA A C 1
ATOM 845 O O . ALA A 1 109 ? -14.621 4.736 17.332 1.00 90.62 109 ALA A O 1
ATOM 846 N N . GLY A 1 110 ? -14.970 5.839 15.400 1.00 92.75 110 GLY A N 1
ATOM 847 C CA . GLY A 1 110 ? -14.568 7.164 15.855 1.00 92.75 110 GLY A CA 1
ATOM 848 C C . GLY A 1 110 ? -13.055 7.380 15.736 1.00 92.75 110 GLY A C 1
ATOM 849 O O . GLY A 1 110 ? -12.253 6.534 16.131 1.00 92.75 110 GLY A O 1
ATOM 850 N N . ALA A 1 111 ? -12.660 8.559 15.242 1.00 89.19 111 ALA A N 1
ATOM 851 C CA . ALA A 1 111 ? -11.265 8.910 14.952 1.00 89.19 111 ALA A CA 1
ATOM 852 C C . ALA A 1 111 ? -10.301 8.636 16.119 1.00 89.19 111 ALA A C 1
ATOM 854 O O . ALA A 1 111 ? -9.274 7.998 15.932 1.00 89.19 111 ALA A O 1
ATOM 855 N N . ALA A 1 112 ? -10.657 9.052 17.338 1.00 88.44 112 ALA A N 1
ATOM 856 C CA . ALA A 1 112 ? -9.799 8.870 18.510 1.00 88.44 112 ALA A CA 1
ATOM 857 C C . ALA A 1 112 ? -9.525 7.393 18.837 1.00 88.44 112 ALA A C 1
ATOM 859 O O . ALA A 1 112 ? -8.448 7.067 19.327 1.00 88.44 112 ALA A O 1
ATOM 860 N N . ASN A 1 113 ? -10.489 6.505 18.576 1.00 88.69 113 ASN A N 1
ATOM 861 C CA . ASN A 1 113 ? -10.324 5.078 18.820 1.00 88.69 113 ASN A CA 1
ATOM 862 C C . ASN A 1 113 ? -9.516 4.421 17.696 1.00 88.69 113 ASN A C 1
ATOM 864 O O . ASN A 1 113 ? -8.557 3.708 17.980 1.00 88.69 113 ASN A O 1
ATOM 868 N N . PHE A 1 114 ? -9.853 4.718 16.437 1.00 89.00 114 PHE A N 1
ATOM 869 C CA . PHE A 1 114 ? -9.176 4.171 15.258 1.00 89.00 114 PHE A CA 1
ATOM 870 C C . PHE A 1 114 ? -7.692 4.569 15.196 1.00 89.00 114 PHE A C 1
ATOM 872 O O . PHE A 1 114 ? -6.825 3.746 14.907 1.00 89.00 114 PHE A O 1
ATOM 879 N N . ASP A 1 115 ? -7.389 5.814 15.567 1.00 85.69 115 ASP A N 1
ATOM 880 C CA . ASP A 1 115 ? -6.035 6.370 15.523 1.00 85.69 115 ASP A CA 1
ATOM 881 C C . ASP A 1 115 ? -5.234 6.069 16.817 1.00 85.69 115 ASP A C 1
ATOM 883 O O . ASP A 1 115 ? -4.073 6.456 16.932 1.00 85.69 115 ASP A O 1
ATOM 887 N N . SER A 1 116 ? -5.816 5.359 17.799 1.00 83.19 116 SER A N 1
ATOM 888 C CA . SER A 1 116 ? -5.215 5.133 19.132 1.00 83.19 116 SER A CA 1
ATOM 889 C C . SER A 1 116 ? -3.966 4.244 19.144 1.00 83.19 116 SER A C 1
ATOM 891 O O . SER A 1 116 ? -3.287 4.153 20.166 1.00 83.19 116 SER A O 1
ATOM 893 N N . GLY A 1 117 ? -3.681 3.540 18.043 1.00 75.25 117 GLY A N 1
ATOM 894 C CA . GLY A 1 117 ? -2.556 2.604 17.945 1.00 75.25 117 GLY A CA 1
ATOM 895 C C . GLY A 1 117 ? -2.701 1.339 18.800 1.00 75.25 117 GLY A C 1
ATOM 896 O O . GLY A 1 117 ? -1.752 0.566 18.897 1.00 75.25 117 GLY A O 1
ATOM 897 N N . SER A 1 118 ? -3.864 1.103 19.418 1.00 77.31 118 SER A N 1
ATOM 898 C CA . SER A 1 118 ? -4.130 -0.130 20.165 1.00 77.31 118 SER A CA 1
ATOM 899 C C . SER A 1 118 ? -4.327 -1.332 19.231 1.00 77.3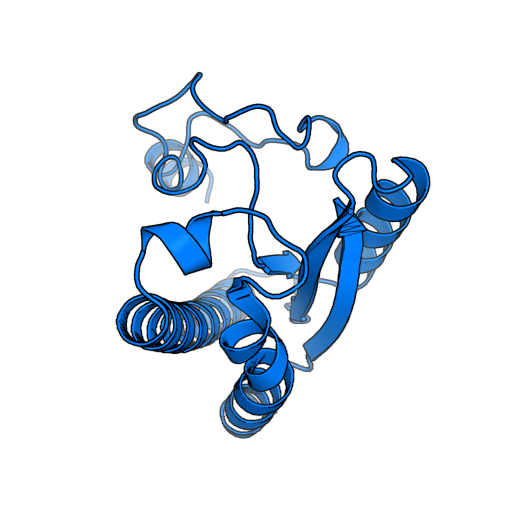1 118 SER A C 1
ATOM 901 O O . SER A 1 118 ? -4.768 -1.182 18.092 1.00 77.31 118 SER A O 1
ATOM 903 N N . ALA A 1 119 ? -4.045 -2.543 19.728 1.00 69.12 119 ALA A N 1
ATOM 904 C CA . ALA A 1 119 ? -4.045 -3.786 18.943 1.00 69.12 119 ALA A CA 1
ATOM 905 C C . ALA A 1 119 ? -5.390 -4.140 18.267 1.00 69.12 119 ALA A C 1
ATOM 907 O O . ALA A 1 119 ? -5.419 -5.009 17.404 1.00 69.12 119 ALA A O 1
ATOM 908 N N . GLY A 1 120 ? -6.493 -3.479 18.638 1.00 79.94 120 GLY A N 1
ATOM 909 C CA . GLY A 1 120 ? -7.817 -3.660 18.030 1.00 79.94 120 GLY A CA 1
ATOM 910 C C . GLY A 1 120 ? -8.414 -2.393 17.412 1.00 79.94 120 GLY A C 1
ATOM 911 O O . GLY A 1 120 ? -9.531 -2.446 16.908 1.00 79.94 120 GLY A O 1
ATOM 912 N N . ALA A 1 121 ? -7.698 -1.263 17.437 1.00 85.44 121 ALA A N 1
ATOM 913 C CA . ALA A 1 121 ? -8.206 0.044 17.001 1.00 85.44 121 ALA A CA 1
ATOM 914 C C . ALA A 1 121 ? -8.770 0.036 15.571 1.00 85.44 121 ALA A C 1
ATOM 916 O O . ALA A 1 121 ? -9.752 0.711 15.269 1.00 85.44 121 ALA A O 1
ATOM 917 N N . ARG A 1 122 ? -8.132 -0.756 14.710 1.00 88.81 122 ARG A N 1
ATOM 918 C CA . ARG A 1 122 ? -8.364 -0.840 13.266 1.00 88.81 122 ARG A CA 1
ATOM 919 C C . ARG A 1 122 ? -8.727 -2.250 12.794 1.00 88.81 122 ARG A C 1
ATOM 921 O O . ARG A 1 122 ? -8.734 -2.496 11.594 1.00 88.81 122 ARG A O 1
ATOM 928 N N . ALA A 1 123 ? -9.057 -3.157 13.718 1.00 89.69 123 ALA A N 1
ATOM 929 C CA . ALA A 1 123 ? -9.344 -4.558 13.396 1.00 89.69 123 ALA A CA 1
ATOM 930 C C . ALA A 1 123 ? -10.450 -4.696 12.337 1.00 89.69 123 ALA A C 1
ATOM 932 O O . ALA A 1 123 ? -10.315 -5.483 11.410 1.00 89.69 123 ALA A O 1
ATOM 933 N N . SER A 1 124 ? -11.487 -3.854 12.410 1.00 91.25 124 SER A N 1
ATOM 934 C CA . SER A 1 124 ? -12.573 -3.839 11.425 1.00 91.25 124 SER A CA 1
ATOM 935 C C . SER A 1 124 ? -12.115 -3.514 10.002 1.00 91.25 124 SER A C 1
ATOM 937 O O . SER A 1 124 ? -12.716 -4.008 9.057 1.00 91.25 124 SER A O 1
ATOM 939 N N . PHE A 1 125 ? -11.073 -2.694 9.838 1.00 95.38 125 PHE A N 1
ATOM 940 C CA . PHE A 1 125 ? -10.464 -2.436 8.536 1.00 95.38 125 PHE A CA 1
ATOM 941 C C . PHE A 1 125 ? -9.543 -3.590 8.126 1.00 95.38 125 PHE A C 1
ATOM 943 O O . PHE A 1 125 ? -9.653 -4.090 7.010 1.00 95.38 125 PHE A O 1
ATOM 950 N N . ASP A 1 126 ? -8.670 -4.041 9.029 1.00 94.94 126 ASP A N 1
ATOM 951 C CA . ASP A 1 126 ? -7.666 -5.071 8.730 1.00 94.94 126 ASP A CA 1
ATOM 952 C C . ASP A 1 126 ? -8.306 -6.407 8.314 1.00 94.94 126 ASP A C 1
ATOM 954 O O . ASP A 1 126 ? -7.806 -7.081 7.412 1.00 94.94 126 ASP A O 1
ATOM 958 N N . GLU A 1 127 ? -9.445 -6.761 8.918 1.00 94.94 127 GLU A N 1
ATOM 959 C CA . GLU A 1 127 ? -10.241 -7.947 8.574 1.00 94.94 127 GLU A CA 1
ATOM 960 C C . GLU A 1 127 ? -10.851 -7.875 7.165 1.00 94.94 127 GLU A C 1
ATOM 962 O O . GLU A 1 127 ? -11.069 -8.912 6.545 1.00 94.94 127 GLU A O 1
ATOM 967 N N . GLN A 1 128 ? -11.092 -6.673 6.629 1.00 96.88 128 GLN A N 1
ATOM 968 C CA . GLN A 1 128 ? -11.671 -6.477 5.294 1.00 96.88 128 GLN A CA 1
ATOM 969 C C . GLN A 1 128 ? -10.628 -6.508 4.173 1.00 96.88 128 GLN A C 1
ATOM 971 O O . GLN A 1 128 ? -10.983 -6.706 3.010 1.00 96.88 128 GLN A O 1
ATOM 976 N N . VAL A 1 129 ? -9.343 -6.302 4.484 1.00 97.81 129 VAL A N 1
ATOM 977 C CA . VAL A 1 129 ? -8.281 -6.205 3.468 1.00 97.81 129 VAL A CA 1
ATOM 978 C C . VAL A 1 129 ? -8.207 -7.440 2.553 1.00 97.81 129 VAL A C 1
ATOM 980 O O . VAL A 1 129 ? -8.123 -7.240 1.338 1.00 97.81 129 VAL A O 1
ATOM 983 N N . PRO A 1 130 ? -8.276 -8.693 3.053 1.00 97.19 130 PRO A N 1
ATOM 984 C CA . PRO A 1 130 ? -8.253 -9.875 2.190 1.00 97.19 130 PRO A CA 1
ATOM 985 C C . PRO A 1 130 ? -9.426 -9.925 1.204 1.00 97.19 130 PRO A C 1
ATOM 987 O O . PRO A 1 130 ? -9.222 -10.219 0.027 1.00 97.19 130 PRO A O 1
ATOM 990 N N . ASP A 1 131 ? -10.635 -9.581 1.655 1.00 98.06 131 ASP A N 1
ATOM 991 C CA . ASP A 1 131 ? -11.837 -9.586 0.813 1.00 98.06 131 ASP A CA 1
ATOM 992 C C . ASP A 1 131 ? -11.783 -8.480 -0.248 1.00 98.06 131 ASP A C 1
ATOM 994 O O . ASP A 1 131 ? -12.131 -8.698 -1.412 1.00 98.06 131 ASP A O 1
ATOM 998 N N . ILE A 1 132 ? -11.283 -7.297 0.126 1.00 98.38 132 ILE A N 1
ATOM 999 C CA . ILE A 1 132 ? -11.047 -6.187 -0.805 1.00 98.38 132 ILE A CA 1
ATOM 1000 C C . ILE A 1 132 ? -10.044 -6.600 -1.882 1.00 98.38 132 ILE A C 1
ATOM 1002 O O . ILE A 1 132 ? -10.271 -6.336 -3.067 1.00 98.38 132 ILE A O 1
ATOM 1006 N N . LEU A 1 133 ? -8.949 -7.255 -1.488 1.00 98.25 133 LEU A N 1
ATOM 1007 C CA . LEU A 1 133 ? -7.934 -7.723 -2.423 1.00 98.25 133 LEU A CA 1
ATOM 1008 C C . LEU A 1 133 ? -8.480 -8.813 -3.351 1.00 98.25 133 LEU A C 1
ATOM 1010 O O . LEU A 1 133 ? -8.217 -8.763 -4.550 1.00 98.25 133 LEU A O 1
ATOM 1014 N N . ALA A 1 134 ? -9.278 -9.750 -2.835 1.00 98.00 134 ALA A N 1
ATOM 1015 C CA . ALA A 1 134 ? -9.926 -10.779 -3.645 1.00 98.00 134 ALA A CA 1
ATOM 1016 C C . ALA A 1 134 ? -10.865 -10.159 -4.694 1.00 98.00 134 ALA A C 1
ATOM 1018 O O . ALA A 1 134 ? -10.737 -10.433 -5.887 1.00 98.00 134 ALA A O 1
ATOM 1019 N N . ALA A 1 135 ? -11.734 -9.232 -4.280 1.00 98.25 135 ALA A N 1
ATOM 1020 C CA . ALA A 1 135 ? -12.630 -8.526 -5.195 1.00 98.25 135 ALA A CA 1
ATOM 1021 C C . ALA A 1 135 ? -11.874 -7.659 -6.217 1.00 98.25 135 ALA A C 1
ATOM 1023 O O . ALA A 1 135 ? -12.352 -7.437 -7.333 1.00 98.25 135 ALA A O 1
ATOM 1024 N N . TRP A 1 136 ? -10.709 -7.123 -5.847 1.00 98.44 136 TRP A N 1
ATOM 1025 C CA . TRP A 1 136 ? -9.820 -6.431 -6.777 1.00 98.44 136 TRP A CA 1
ATOM 1026 C C . TRP A 1 136 ? -9.188 -7.403 -7.783 1.00 98.44 136 TRP A C 1
ATOM 1028 O O . TRP A 1 136 ? -9.174 -7.103 -8.977 1.00 98.44 136 TRP A O 1
ATOM 1038 N N . GLN A 1 137 ? -8.743 -8.582 -7.338 1.00 97.44 137 GLN A N 1
ATOM 1039 C CA . GLN A 1 137 ? -8.139 -9.607 -8.193 1.00 97.44 137 GLN A CA 1
ATOM 1040 C C . GLN A 1 137 ? -9.123 -10.116 -9.255 1.00 97.44 137 GLN A C 1
ATOM 1042 O O . GLN A 1 137 ? -8.715 -10.327 -10.398 1.00 97.44 137 GLN A O 1
ATOM 1047 N N . ASP A 1 138 ? -10.411 -10.226 -8.917 1.00 97.44 138 ASP A N 1
ATOM 1048 C CA . ASP A 1 138 ? -11.480 -10.560 -9.868 1.00 97.44 138 ASP A CA 1
ATOM 1049 C C . ASP A 1 138 ? -11.619 -9.515 -10.990 1.00 97.44 138 ASP A C 1
ATOM 1051 O O . ASP A 1 138 ? -11.900 -9.858 -12.141 1.00 97.44 138 ASP A O 1
ATOM 1055 N N . ARG A 1 139 ? -11.404 -8.227 -10.678 1.00 97.00 139 ARG A N 1
ATOM 1056 C CA . ARG A 1 139 ? -11.428 -7.134 -11.669 1.00 97.00 139 ARG A CA 1
ATOM 1057 C C . ARG A 1 139 ? -10.141 -7.053 -12.487 1.00 97.00 139 ARG A C 1
ATOM 1059 O O . ARG A 1 139 ? -10.187 -6.632 -13.643 1.00 97.00 139 ARG A O 1
ATOM 1066 N N . TRP A 1 140 ? -9.014 -7.457 -11.904 1.00 97.06 140 TRP A N 1
ATOM 1067 C CA . TRP A 1 140 ? -7.681 -7.401 -12.507 1.00 97.06 140 TRP A CA 1
ATOM 1068 C C . TRP A 1 140 ? -7.034 -8.793 -12.620 1.00 97.06 140 TRP A C 1
ATOM 1070 O O . TRP A 1 140 ? -5.932 -9.004 -12.116 1.00 97.06 140 TRP A O 1
ATOM 1080 N N . PRO A 1 141 ? -7.649 -9.759 -13.330 1.00 95.69 141 PRO A N 1
ATOM 1081 C CA . PRO A 1 141 ? -7.211 -11.161 -13.323 1.00 95.69 141 PRO A CA 1
ATOM 1082 C C . PRO A 1 141 ? -5.831 -11.396 -13.961 1.00 95.69 141 PRO A C 1
ATOM 1084 O O . PRO A 1 141 ? -5.246 -12.462 -13.802 1.00 95.69 141 PRO A O 1
ATOM 1087 N N . HIS A 1 142 ? -5.310 -10.420 -14.708 1.00 94.25 142 HIS A N 1
ATOM 1088 C CA . HIS A 1 142 ? -4.002 -10.492 -15.366 1.00 94.25 142 HIS A CA 1
ATOM 1089 C C . HIS A 1 142 ? -2.850 -9.929 -14.527 1.00 94.25 142 HIS A C 1
ATOM 1091 O O . HIS A 1 142 ? -1.703 -10.016 -14.954 1.00 94.25 142 HIS A O 1
ATOM 1097 N N . LEU A 1 143 ? -3.150 -9.353 -13.362 1.00 94.56 143 LEU A N 1
ATOM 1098 C CA . LEU A 1 143 ? -2.168 -8.816 -12.427 1.00 94.56 143 LEU A CA 1
ATOM 1099 C C . LEU A 1 143 ? -2.241 -9.652 -11.146 1.00 94.56 143 LEU A C 1
ATOM 1101 O O . LEU A 1 143 ? -3.028 -9.315 -10.259 1.00 94.56 143 LEU A O 1
ATOM 1105 N N . PRO A 1 144 ? -1.516 -10.782 -11.065 1.00 92.25 144 PRO A N 1
ATOM 1106 C CA . PRO A 1 144 ? -1.551 -11.621 -9.879 1.00 92.25 144 PRO A CA 1
ATOM 1107 C C . PRO A 1 144 ? -0.993 -10.848 -8.685 1.00 92.25 144 PRO A C 1
ATOM 1109 O O . PRO A 1 144 ? 0.057 -10.202 -8.784 1.00 92.25 144 PRO A O 1
ATOM 1112 N N . ALA A 1 145 ? -1.702 -10.929 -7.562 1.00 95.88 145 ALA A N 1
ATOM 1113 C CA . ALA A 1 145 ? -1.287 -10.321 -6.31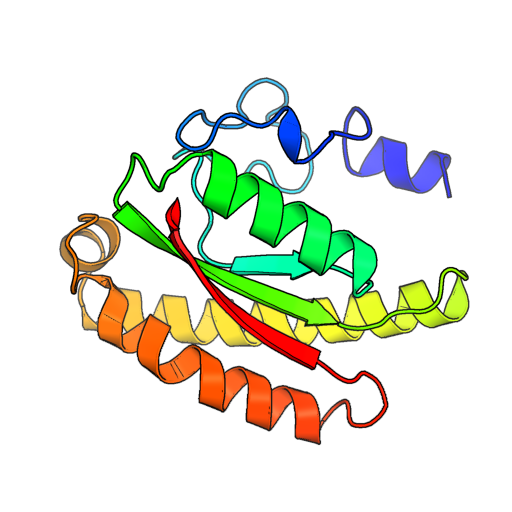5 1.00 95.88 145 ALA A CA 1
ATOM 1114 C C . ALA A 1 145 ? -0.877 -11.355 -5.264 1.00 95.88 145 ALA A C 1
ATOM 1116 O O . ALA A 1 145 ? -1.503 -12.404 -5.109 1.00 95.88 145 ALA A O 1
ATOM 1117 N N . LEU A 1 146 ? 0.166 -11.019 -4.506 1.00 97.00 146 LEU A N 1
ATOM 1118 C CA . LEU A 1 146 ? 0.521 -11.701 -3.262 1.00 97.00 146 LEU A CA 1
ATOM 1119 C C . LEU A 1 146 ? 0.175 -10.788 -2.096 1.00 97.00 146 LEU A C 1
ATOM 1121 O O . LEU A 1 146 ? 0.250 -9.566 -2.216 1.00 97.00 146 LEU A O 1
ATOM 1125 N N . TRP A 1 147 ? -0.166 -11.374 -0.957 1.00 98.06 147 TRP A N 1
ATOM 1126 C CA . TRP A 1 147 ? -0.463 -10.620 0.250 1.00 98.06 147 TRP A CA 1
ATOM 1127 C C . TRP A 1 147 ? 0.060 -11.332 1.480 1.00 98.06 147 TRP A C 1
ATOM 1129 O O . TRP A 1 147 ? -0.040 -12.552 1.606 1.00 98.06 147 TRP A O 1
ATOM 1139 N N . THR A 1 148 ? 0.593 -10.538 2.398 1.00 97.88 148 THR A N 1
ATOM 1140 C CA . THR A 1 148 ? 0.909 -10.974 3.749 1.00 97.88 148 THR A CA 1
ATOM 1141 C C . THR A 1 148 ? 0.668 -9.841 4.738 1.00 97.88 148 THR A C 1
ATOM 1143 O O . THR A 1 148 ? 0.633 -8.659 4.376 1.00 97.88 148 THR A O 1
ATOM 1146 N N . LEU A 1 149 ? 0.518 -10.213 6.004 1.00 96.31 149 LEU A N 1
ATOM 1147 C CA . LEU A 1 149 ? 0.555 -9.286 7.122 1.00 96.31 149 LEU A CA 1
ATOM 1148 C C . LEU A 1 149 ? 1.975 -9.279 7.699 1.00 96.31 149 LEU A C 1
ATOM 1150 O O . LEU A 1 149 ? 2.531 -10.337 7.990 1.00 96.31 149 LEU A O 1
ATOM 1154 N N . ALA A 1 150 ? 2.553 -8.092 7.852 1.00 96.31 150 ALA A N 1
ATOM 1155 C CA . ALA A 1 150 ? 3.847 -7.870 8.485 1.00 96.31 150 ALA A CA 1
ATOM 1156 C C . ALA A 1 150 ? 3.705 -6.876 9.649 1.00 96.31 150 ALA A C 1
ATOM 1158 O O . ALA A 1 150 ? 2.615 -6.363 9.909 1.00 96.31 150 ALA A O 1
ATOM 1159 N N . TRP A 1 151 ? 4.802 -6.612 10.362 1.00 94.56 151 TRP A N 1
ATOM 1160 C CA . TRP A 1 151 ? 4.803 -5.724 11.523 1.00 94.56 151 TRP A CA 1
ATOM 1161 C C . TRP A 1 151 ? 5.937 -4.707 11.458 1.00 94.56 151 TRP A C 1
ATOM 1163 O O . TRP A 1 151 ? 7.088 -5.050 11.179 1.00 94.56 151 TRP A O 1
ATOM 1173 N N . PHE A 1 152 ? 5.570 -3.461 11.738 1.00 92.56 152 PHE A N 1
ATOM 1174 C CA . PHE A 1 152 ? 6.463 -2.353 12.045 1.00 92.56 152 PHE A CA 1
ATOM 1175 C C . PHE A 1 152 ? 6.922 -2.383 13.499 1.00 92.56 152 PHE A C 1
ATOM 1177 O O . PHE A 1 152 ? 6.168 -2.864 14.375 1.00 92.56 152 PHE A O 1
#